Protein AF-A0A8T6IKB7-F1 (afdb_monomer_lite)

Foldseek 3Di:
DVVVCVVVVNDDDDDDDLVLLLVQQVVCCVPPVFRADSVQSRQSSVCVVCVVVDPPPDDDDGDRPDGCPVVVVVSVVVVVVVVVVVPPDDDD

Structure (mmCIF, N/CA/C/O backbone):
data_AF-A0A8T6IKB7-F1
#
_entry.id   AF-A0A8T6IKB7-F1
#
loop_
_atom_site.group_PDB
_atom_site.id
_atom_site.type_symbol
_atom_site.label_atom_id
_atom_site.label_alt_id
_atom_site.label_comp_id
_atom_site.label_asym_id
_atom_site.label_entity_id
_atom_site.label_seq_id
_atom_site.pdbx_PDB_ins_code
_atom_site.Cartn_x
_atom_site.Cartn_y
_atom_site.Cartn_z
_atom_site.occupancy
_atom_site.B_iso_or_equiv
_atom_site.auth_seq_id
_atom_site.auth_comp_id
_atom_site.auth_asym_id
_atom_site.auth_atom_id
_atom_site.pdbx_PDB_model_num
ATOM 1 N N . MET A 1 1 ? -11.128 19.140 1.956 1.00 73.06 1 MET A N 1
ATOM 2 C CA . MET A 1 1 ? -12.064 17.990 1.996 1.00 73.06 1 MET A CA 1
ATOM 3 C C . MET A 1 1 ? -11.454 16.782 2.711 1.00 73.06 1 MET A C 1
ATOM 5 O O . MET A 1 1 ? -11.989 16.406 3.741 1.00 73.06 1 MET A O 1
ATOM 9 N N . VAL A 1 2 ? -10.318 16.230 2.255 1.00 86.06 2 VAL A N 1
ATOM 10 C CA . VAL A 1 2 ? -9.637 15.091 2.921 1.00 86.06 2 VAL A CA 1
ATOM 11 C C . VAL A 1 2 ? -9.066 15.430 4.310 1.00 86.06 2 VAL A C 1
ATOM 13 O O . VAL A 1 2 ? -9.244 14.655 5.246 1.00 86.06 2 VAL A O 1
ATOM 16 N N . ALA A 1 3 ? -8.501 16.630 4.492 1.00 88.81 3 ALA A N 1
ATOM 17 C CA . ALA A 1 3 ? -8.006 17.098 5.796 1.00 88.81 3 ALA A CA 1
ATOM 18 C C . ALA A 1 3 ? -9.102 17.095 6.880 1.00 88.81 3 ALA A C 1
ATOM 20 O O . ALA A 1 3 ? -8.917 16.503 7.933 1.00 88.81 3 ALA A O 1
ATOM 21 N N . ASN A 1 4 ? -10.302 17.595 6.564 1.00 94.88 4 ASN A N 1
ATOM 22 C CA . ASN A 1 4 ? -11.440 17.576 7.489 1.00 94.88 4 ASN A CA 1
ATOM 23 C C . ASN A 1 4 ? -11.831 16.154 7.944 1.00 94.88 4 ASN A C 1
ATOM 25 O O . ASN A 1 4 ? -12.285 15.962 9.068 1.00 94.88 4 ASN A O 1
ATOM 29 N N . LEU A 1 5 ? -11.657 15.133 7.094 1.00 96.19 5 LEU A N 1
ATOM 30 C CA . LEU A 1 5 ? -11.908 13.740 7.491 1.00 96.19 5 LEU A CA 1
ATOM 31 C C . LEU A 1 5 ? -10.865 13.235 8.495 1.00 96.19 5 LEU A C 1
ATOM 33 O O . LEU A 1 5 ? -11.209 12.436 9.361 1.00 96.19 5 LEU A O 1
ATOM 37 N N . LYS A 1 6 ? -9.619 13.713 8.405 1.00 94.31 6 LYS A N 1
ATOM 38 C CA . LYS A 1 6 ? -8.586 13.455 9.415 1.00 94.31 6 LYS A CA 1
ATOM 39 C C . LYS A 1 6 ? -8.948 14.139 10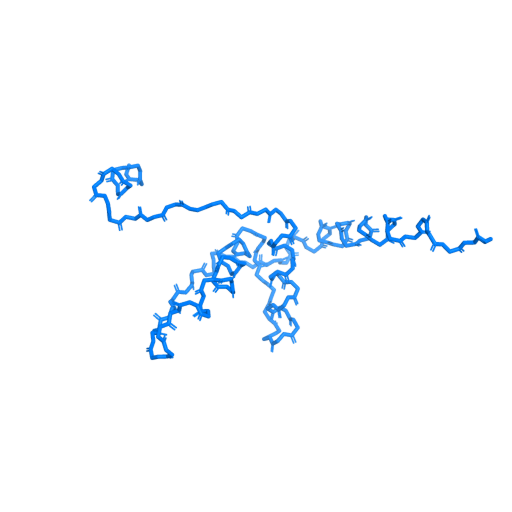.730 1.00 94.31 6 LYS A C 1
ATOM 41 O O . LYS A 1 6 ? -8.970 13.487 11.767 1.00 94.31 6 LYS A O 1
ATOM 46 N N . ASP A 1 7 ? -9.271 15.428 10.659 1.00 95.81 7 ASP A N 1
ATOM 47 C CA . ASP A 1 7 ? -9.508 16.273 11.834 1.00 95.81 7 ASP A CA 1
ATOM 48 C C . ASP A 1 7 ? -10.735 15.808 12.631 1.00 95.81 7 ASP A C 1
ATOM 50 O O . ASP A 1 7 ? -10.756 15.879 13.855 1.00 95.81 7 ASP A O 1
ATOM 54 N N . THR A 1 8 ? -11.738 15.257 11.941 1.00 97.00 8 THR A N 1
ATOM 55 C CA . THR A 1 8 ? -12.939 14.664 12.558 1.00 97.00 8 THR A CA 1
ATOM 56 C C . THR A 1 8 ? -12.774 13.192 12.959 1.00 97.00 8 THR A C 1
ATOM 58 O O . THR A 1 8 ? -13.734 12.579 13.418 1.00 97.00 8 THR A O 1
ATOM 61 N N . GLY A 1 9 ? -11.594 12.591 12.764 1.00 95.81 9 GLY A N 1
ATOM 62 C CA . GLY A 1 9 ? -11.320 11.187 13.102 1.00 95.81 9 GLY A CA 1
ATOM 63 C C . GLY A 1 9 ? -11.988 10.154 12.185 1.00 95.81 9 GLY A C 1
ATOM 64 O O . GLY A 1 9 ? -11.982 8.964 12.488 1.00 95.81 9 GLY A O 1
ATOM 65 N N . ARG A 1 10 ? -12.559 10.578 11.052 1.00 96.94 10 ARG A N 1
ATOM 66 C CA . ARG A 1 10 ? -13.276 9.708 10.103 1.00 96.94 10 ARG A CA 1
ATOM 67 C C . ARG A 1 10 ? -12.366 8.982 9.114 1.00 96.94 10 ARG A C 1
ATOM 69 O O . ARG A 1 10 ? -12.812 8.035 8.474 1.00 96.94 10 ARG A O 1
ATOM 76 N N . ALA A 1 11 ? -11.127 9.435 8.951 1.00 95.69 11 ALA A N 1
ATOM 77 C CA . ALA A 1 11 ? -10.138 8.805 8.086 1.00 95.69 11 ALA A CA 1
ATOM 78 C C . ALA A 1 11 ? -8.762 8.784 8.757 1.00 95.69 11 ALA A C 1
ATOM 80 O O . ALA A 1 11 ? -8.317 9.787 9.319 1.00 95.69 11 ALA A O 1
ATOM 81 N N . ARG A 1 12 ? -8.066 7.648 8.643 1.00 94.81 12 ARG A N 1
ATOM 82 C CA . ARG A 1 12 ? -6.664 7.504 9.040 1.00 94.81 12 ARG A CA 1
ATOM 83 C C . ARG A 1 12 ? -5.776 7.609 7.805 1.00 94.81 12 ARG A C 1
ATOM 85 O O . ARG A 1 12 ? -6.051 6.983 6.788 1.00 94.81 12 ARG A O 1
ATOM 92 N N . TYR A 1 13 ? -4.702 8.379 7.931 1.00 94.94 13 TYR A N 1
ATOM 93 C CA . TYR A 1 13 ? -3.693 8.555 6.892 1.00 94.94 13 TYR A CA 1
ATOM 94 C C . TYR A 1 13 ? -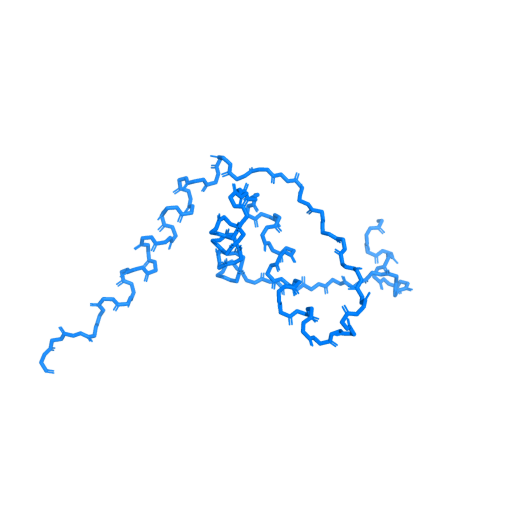2.397 7.924 7.379 1.00 94.94 13 TYR A C 1
ATOM 96 O O . TYR A 1 13 ? -1.970 8.177 8.505 1.00 94.94 13 TYR A O 1
ATOM 104 N N . VAL A 1 14 ? -1.805 7.090 6.536 1.00 95.81 14 VAL A N 1
ATOM 105 C CA . VAL A 1 14 ? -0.597 6.314 6.820 1.00 95.81 14 VAL A CA 1
ATOM 106 C C . VAL A 1 14 ? 0.415 6.550 5.711 1.00 95.81 14 VAL A C 1
ATOM 108 O O . VAL A 1 14 ? 0.037 6.878 4.587 1.00 95.81 14 VAL A O 1
ATOM 111 N N . ALA A 1 15 ? 1.692 6.400 6.043 1.00 95.88 15 ALA A N 1
ATOM 112 C CA . ALA A 1 15 ? 2.778 6.445 5.079 1.00 95.88 15 ALA A CA 1
ATOM 113 C C . ALA A 1 15 ? 3.254 5.022 4.777 1.00 95.88 15 ALA A C 1
ATOM 115 O O . ALA A 1 15 ? 3.265 4.164 5.660 1.00 95.88 15 ALA A O 1
ATOM 116 N N . VAL A 1 16 ? 3.649 4.805 3.530 1.00 97.25 16 VAL A N 1
ATOM 117 C CA . VAL A 1 16 ? 4.244 3.574 3.008 1.00 97.25 16 VAL A CA 1
ATOM 118 C C . VAL A 1 16 ? 5.443 3.996 2.171 1.00 97.25 16 VAL A C 1
ATOM 120 O O . VAL A 1 16 ? 5.370 5.025 1.500 1.00 97.25 16 VAL A O 1
ATOM 123 N N . THR A 1 17 ? 6.543 3.251 2.246 1.00 96.50 17 THR A N 1
ATOM 124 C CA . THR A 1 17 ? 7.751 3.549 1.467 1.00 96.50 17 THR A CA 1
ATOM 125 C C . THR A 1 17 ? 7.668 2.977 0.053 1.00 96.50 17 THR A C 1
ATOM 127 O O . THR A 1 17 ? 6.966 1.994 -0.194 1.00 96.50 17 THR A O 1
ATOM 130 N N . ASP A 1 18 ? 8.454 3.537 -0.867 1.00 93.38 18 ASP A N 1
ATOM 131 C CA . ASP A 1 18 ? 8.539 3.042 -2.247 1.00 93.38 18 ASP A CA 1
ATOM 132 C C . ASP A 1 18 ? 8.956 1.565 -2.304 1.00 93.38 18 ASP A C 1
ATOM 134 O O . ASP A 1 18 ? 8.407 0.791 -3.082 1.00 93.38 18 ASP A O 1
ATOM 138 N N . GLU A 1 19 ? 9.875 1.139 -1.435 1.00 93.50 19 GLU A N 1
ATOM 139 C CA . GLU A 1 19 ? 10.310 -0.259 -1.339 1.00 93.50 19 GLU A CA 1
ATOM 140 C C . GLU A 1 19 ? 9.161 -1.195 -0.936 1.00 93.50 19 GLU A C 1
ATOM 142 O O . GLU A 1 19 ? 8.956 -2.250 -1.544 1.00 93.50 19 GLU A O 1
ATOM 147 N N . GLN A 1 20 ? 8.354 -0.790 0.048 1.00 96.12 20 GLN A N 1
ATOM 148 C CA . GLN A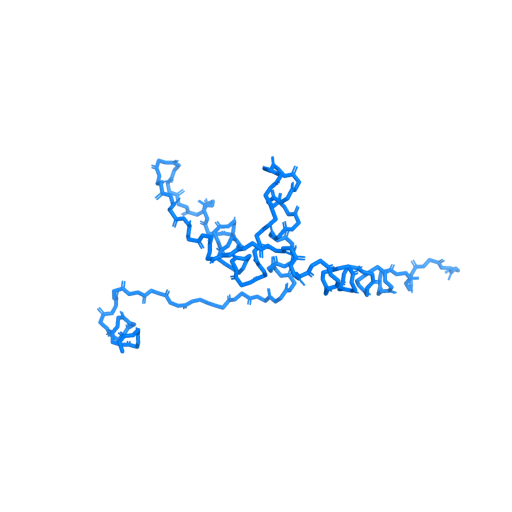 1 20 ? 7.175 -1.548 0.462 1.00 96.12 20 GLN A CA 1
ATOM 149 C C . GLN A 1 20 ? 6.142 -1.621 -0.668 1.00 96.12 20 GLN A C 1
ATOM 151 O O . GLN A 1 20 ? 5.585 -2.691 -0.928 1.00 96.12 20 GLN A O 1
ATOM 156 N N . ALA A 1 21 ? 5.915 -0.507 -1.369 1.00 95.75 21 ALA A N 1
ATOM 157 C CA . ALA A 1 21 ? 5.014 -0.457 -2.513 1.00 95.75 21 ALA A CA 1
ATOM 158 C C . ALA A 1 21 ? 5.497 -1.363 -3.660 1.00 95.75 21 ALA A C 1
ATOM 160 O O . ALA A 1 21 ? 4.696 -2.110 -4.218 1.00 95.75 21 ALA A O 1
ATOM 161 N N . LEU A 1 22 ? 6.796 -1.376 -3.972 1.00 94.62 22 LEU A N 1
ATOM 162 C CA . LEU A 1 22 ? 7.385 -2.263 -4.983 1.00 94.62 22 LEU A CA 1
ATOM 163 C C . LEU A 1 22 ? 7.239 -3.743 -4.612 1.00 94.62 22 LEU A C 1
ATOM 165 O O . LEU A 1 22 ? 6.906 -4.571 -5.465 1.00 94.62 22 LEU A O 1
ATOM 169 N N . SER A 1 23 ? 7.443 -4.082 -3.338 1.00 95.38 23 SER A N 1
ATOM 170 C CA . SER A 1 23 ? 7.235 -5.445 -2.844 1.00 95.38 23 SER A CA 1
ATOM 171 C C . SER A 1 23 ? 5.777 -5.887 -3.024 1.00 95.38 23 SER A C 1
ATOM 173 O O . SER A 1 23 ? 5.514 -6.968 -3.564 1.00 95.38 23 SER A O 1
ATOM 175 N N . ALA A 1 24 ? 4.821 -5.021 -2.669 1.00 96.88 24 ALA A N 1
ATOM 176 C CA . ALA A 1 24 ? 3.392 -5.281 -2.832 1.00 96.88 24 ALA A CA 1
ATOM 177 C C . ALA A 1 24 ? 2.957 -5.362 -4.305 1.00 96.88 24 ALA A C 1
ATOM 179 O O . ALA A 1 24 ? 2.179 -6.251 -4.654 1.00 96.88 24 ALA A O 1
ATOM 180 N N . PHE A 1 25 ? 3.497 -4.499 -5.174 1.00 95.31 25 PHE A N 1
ATOM 181 C CA . PHE A 1 25 ? 3.313 -4.575 -6.627 1.00 95.31 25 PHE A CA 1
ATOM 182 C C . PHE A 1 25 ? 3.703 -5.964 -7.143 1.00 95.31 25 PHE A C 1
ATOM 184 O O . PHE A 1 25 ? 2.921 -6.641 -7.814 1.00 95.31 25 PHE A O 1
ATOM 191 N N . GLY A 1 26 ? 4.911 -6.415 -6.787 1.00 94.00 26 GLY A N 1
ATOM 192 C CA . GLY A 1 26 ? 5.422 -7.715 -7.205 1.00 94.00 26 GLY A CA 1
ATOM 193 C C . GLY A 1 26 ? 4.601 -8.873 -6.643 1.00 94.00 26 GLY A C 1
ATOM 194 O O . GLY A 1 26 ? 4.402 -9.871 -7.333 1.00 94.00 26 GLY A O 1
ATOM 195 N N . LEU A 1 27 ? 4.108 -8.750 -5.408 1.00 96.69 27 LEU A N 1
ATOM 196 C CA . LEU A 1 27 ? 3.273 -9.771 -4.783 1.00 96.69 27 LEU A CA 1
ATOM 197 C C . LEU A 1 27 ? 1.932 -9.928 -5.506 1.00 96.69 27 LEU A C 1
ATOM 199 O O . LEU A 1 27 ? 1.583 -11.051 -5.860 1.00 96.69 27 LEU A O 1
ATOM 203 N N . LEU A 1 28 ? 1.218 -8.829 -5.770 1.00 96.56 28 LEU A N 1
ATOM 204 C CA . LEU A 1 28 ? -0.079 -8.887 -6.449 1.00 96.56 28 LEU A CA 1
ATOM 205 C C . LEU A 1 28 ? 0.055 -9.451 -7.869 1.00 96.56 28 LEU A C 1
ATOM 207 O O . LEU A 1 28 ? -0.748 -10.288 -8.275 1.00 96.56 28 LEU A O 1
ATOM 211 N N . ASN A 1 29 ? 1.108 -9.066 -8.593 1.00 94.00 29 ASN A N 1
ATOM 212 C CA . ASN A 1 29 ? 1.373 -9.607 -9.923 1.00 94.00 29 ASN A CA 1
ATOM 213 C C . ASN A 1 29 ? 1.635 -11.125 -9.879 1.00 94.00 29 ASN A C 1
ATOM 215 O O . ASN A 1 29 ? 1.065 -11.877 -10.662 1.00 94.00 29 ASN A O 1
ATOM 219 N N . ARG A 1 30 ? 2.441 -11.607 -8.921 1.00 95.69 30 ARG A N 1
ATOM 220 C CA . ARG A 1 30 ? 2.741 -13.045 -8.794 1.00 95.69 30 ARG A CA 1
ATOM 221 C C . ARG A 1 30 ? 1.543 -13.888 -8.368 1.00 95.69 30 ARG A C 1
ATOM 223 O O . ARG A 1 30 ? 1.452 -15.033 -8.797 1.00 95.69 30 ARG A O 1
ATOM 230 N N . LEU A 1 31 ? 0.692 -13.364 -7.488 1.00 97.62 31 LEU A N 1
ATOM 231 C CA . LEU A 1 31 ? -0.421 -14.128 -6.923 1.00 97.62 31 LEU A CA 1
ATOM 232 C C . LEU A 1 31 ? -1.678 -14.065 -7.792 1.00 97.62 31 LEU A C 1
ATOM 234 O O . LEU A 1 31 ? -2.313 -15.090 -8.005 1.00 97.62 31 LEU A O 1
ATOM 238 N N . GLU A 1 32 ? -2.005 -12.886 -8.322 1.00 96.75 32 GLU A N 1
ATOM 239 C CA . GLU A 1 32 ? -3.289 -12.628 -8.988 1.00 96.75 32 GLU A CA 1
ATOM 240 C C . GLU A 1 32 ? -3.139 -12.292 -10.481 1.00 96.75 32 GLU A C 1
ATOM 242 O O . GLU A 1 32 ? -4.132 -12.147 -11.189 1.00 96.75 32 GLU A O 1
ATOM 247 N N . GLY A 1 33 ? -1.910 -12.120 -10.984 1.00 95.00 33 GLY A N 1
ATOM 248 C CA . GLY A 1 33 ? -1.662 -11.717 -12.375 1.00 95.00 33 GLY A CA 1
ATOM 249 C C . GLY A 1 33 ? -2.103 -10.284 -12.697 1.00 95.00 33 GLY A C 1
ATOM 250 O O . GLY A 1 33 ? -2.244 -9.922 -13.865 1.00 95.00 33 GLY A O 1
ATOM 251 N N . ILE A 1 34 ? -2.343 -9.461 -11.672 1.00 94.94 34 ILE A N 1
ATOM 252 C CA . ILE A 1 34 ? -2.759 -8.064 -11.816 1.00 94.94 34 ILE A CA 1
ATOM 253 C C . ILE A 1 34 ? -1.531 -7.169 -11.655 1.00 94.94 34 ILE A C 1
ATOM 255 O O . ILE A 1 34 ? -0.811 -7.265 -10.664 1.00 94.94 34 ILE A O 1
ATOM 259 N N . MET A 1 35 ? -1.320 -6.258 -12.606 1.00 93.12 35 MET A N 1
ATOM 260 C CA . MET A 1 35 ? -0.298 -5.211 -12.519 1.00 93.12 35 MET A CA 1
ATOM 261 C C . MET A 1 35 ? -0.932 -3.904 -12.019 1.00 93.12 35 MET A C 1
ATOM 263 O O . MET A 1 35 ? -1.508 -3.162 -12.824 1.00 93.12 35 MET A O 1
ATOM 267 N N . PRO A 1 36 ? -0.877 -3.606 -10.708 1.00 95.56 36 PRO A N 1
ATOM 268 C CA . PRO A 1 36 ? -1.425 -2.363 -10.170 1.00 95.56 36 PRO A CA 1
ATOM 269 C C . PRO A 1 36 ? -0.546 -1.167 -10.555 1.00 95.56 36 PRO A C 1
ATOM 271 O O . PRO A 1 36 ? 0.647 -1.326 -10.792 1.00 95.56 36 PRO A O 1
ATOM 274 N N . ALA A 1 37 ? -1.101 0.045 -10.564 1.00 95.38 37 ALA A N 1
ATOM 275 C CA . ALA A 1 37 ? -0.264 1.247 -10.567 1.00 95.38 37 ALA A CA 1
ATOM 276 C C . ALA A 1 37 ? 0.637 1.289 -9.315 1.00 95.38 37 ALA A C 1
ATOM 278 O O . ALA A 1 37 ? 0.266 0.758 -8.255 1.00 95.38 37 ALA A O 1
ATOM 279 N N . LEU A 1 38 ? 1.795 1.947 -9.387 1.00 93.50 38 LEU A N 1
ATOM 280 C CA . LEU A 1 38 ? 2.662 2.105 -8.209 1.00 93.50 38 LEU A CA 1
ATOM 281 C C . LEU A 1 38 ? 1.965 2.865 -7.068 1.00 93.50 38 LEU A C 1
ATOM 283 O O . LEU A 1 38 ? 2.118 2.511 -5.896 1.00 93.50 38 LEU A O 1
ATOM 287 N N . GLU A 1 39 ? 1.100 3.826 -7.385 1.00 95.19 39 GLU A N 1
ATOM 288 C CA . GLU A 1 39 ? 0.283 4.540 -6.401 1.00 95.19 39 GLU A CA 1
ATOM 289 C C . GLU A 1 39 ? -0.748 3.613 -5.740 1.00 95.19 39 GLU A C 1
ATOM 291 O O . GLU A 1 39 ? -0.962 3.682 -4.531 1.00 95.19 39 GLU A O 1
ATOM 296 N N . SER A 1 40 ? -1.356 2.695 -6.502 1.00 96.44 40 SER A N 1
ATOM 297 C CA . SER A 1 40 ? -2.254 1.665 -5.946 1.00 96.44 40 SER A CA 1
ATOM 298 C C . SER A 1 40 ? -1.501 0.678 -5.049 1.00 96.44 40 SER A C 1
ATOM 300 O O . SER A 1 40 ? -2.038 0.194 -4.051 1.00 96.44 40 SER A O 1
ATOM 302 N N . SER A 1 41 ? -0.235 0.410 -5.367 1.00 96.94 41 SER A N 1
ATOM 303 C CA . SER A 1 41 ? 0.610 -0.524 -4.618 1.00 96.94 41 SER A CA 1
ATOM 304 C C . SER A 1 41 ? 0.929 -0.038 -3.203 1.00 96.94 41 SER A C 1
ATOM 306 O O . SER A 1 41 ? 1.118 -0.859 -2.308 1.00 96.94 41 SER A O 1
ATOM 308 N N . HIS A 1 42 ? 0.876 1.275 -2.956 1.00 97.56 42 HIS A N 1
ATOM 309 C CA . HIS A 1 42 ? 0.981 1.828 -1.605 1.00 97.56 42 HIS A CA 1
ATOM 310 C C . HIS A 1 42 ? -0.171 1.364 -0.701 1.00 97.56 42 HIS A C 1
ATOM 312 O O . HIS A 1 42 ? 0.053 0.983 0.447 1.00 97.56 42 HIS A O 1
ATOM 318 N N . ALA A 1 43 ? -1.404 1.342 -1.218 1.00 97.75 43 ALA A N 1
ATOM 319 C CA . ALA A 1 43 ? -2.554 0.858 -0.457 1.00 97.75 43 ALA A CA 1
ATOM 320 C C . ALA A 1 43 ? -2.431 -0.643 -0.151 1.00 97.75 43 ALA A C 1
ATOM 322 O O . ALA A 1 43 ? -2.703 -1.069 0.971 1.00 97.75 43 ALA A O 1
ATOM 323 N N . LEU A 1 44 ? -1.969 -1.436 -1.124 1.00 97.69 44 LEU A N 1
ATOM 324 C CA . LEU A 1 44 ? -1.758 -2.876 -0.956 1.00 97.69 44 LEU A CA 1
ATOM 325 C C . LEU A 1 44 ? -0.684 -3.181 0.085 1.00 97.69 44 LEU A C 1
ATOM 327 O O . LEU A 1 44 ? -0.913 -4.007 0.961 1.00 97.69 44 LEU A O 1
ATOM 331 N N . ALA A 1 45 ? 0.457 -2.496 0.024 1.00 98.06 45 ALA A N 1
ATOM 332 C CA . ALA A 1 45 ? 1.541 -2.670 0.984 1.00 98.06 45 ALA A CA 1
ATOM 333 C C . ALA A 1 45 ? 1.074 -2.430 2.423 1.00 98.06 45 ALA A C 1
ATOM 335 O O . ALA A 1 45 ? 1.381 -3.219 3.317 1.00 98.06 45 ALA A O 1
ATOM 336 N N . TRP A 1 46 ? 0.270 -1.384 2.637 1.00 98.00 46 TRP A N 1
ATOM 337 C CA . TRP A 1 46 ? -0.315 -1.131 3.945 1.00 98.00 46 TRP A CA 1
ATOM 338 C C . TRP A 1 46 ? -1.288 -2.240 4.372 1.00 98.00 46 TRP A C 1
ATOM 340 O O . TRP A 1 46 ? -1.193 -2.737 5.493 1.00 98.00 46 TRP A O 1
ATOM 350 N N . VAL A 1 47 ? -2.187 -2.675 3.483 1.00 97.06 47 VAL A N 1
ATOM 351 C CA . VAL A 1 47 ? -3.160 -3.739 3.787 1.00 97.06 47 VAL A CA 1
ATOM 352 C C . VAL A 1 47 ? -2.478 -5.070 4.093 1.00 97.06 47 VAL A C 1
ATOM 354 O O . VAL A 1 47 ? -2.893 -5.747 5.026 1.00 97.06 47 VAL A O 1
ATOM 357 N N . ILE A 1 48 ? -1.422 -5.439 3.366 1.00 96.69 48 ILE A N 1
ATOM 358 C CA . ILE A 1 48 ? -0.662 -6.676 3.605 1.00 96.69 48 ILE A CA 1
ATOM 359 C C . ILE A 1 48 ? -0.063 -6.687 5.019 1.00 96.69 48 ILE A C 1
ATOM 361 O O . ILE A 1 48 ? -0.055 -7.730 5.671 1.00 96.69 48 ILE A O 1
ATOM 365 N N . ALA A 1 49 ? 0.404 -5.535 5.505 1.00 96.31 49 ALA A N 1
ATOM 366 C CA . ALA A 1 49 ? 0.942 -5.402 6.855 1.00 96.31 49 ALA A CA 1
ATOM 367 C C . ALA A 1 49 ? -0.154 -5.330 7.937 1.00 96.31 49 ALA A C 1
ATOM 369 O O . ALA A 1 49 ? 0.030 -5.858 9.031 1.00 96.31 49 ALA A O 1
ATOM 370 N N . GLU A 1 50 ? -1.286 -4.682 7.648 1.00 95.94 50 GLU A N 1
ATOM 371 C CA . GLU A 1 50 ? -2.364 -4.449 8.619 1.00 95.94 50 GLU A CA 1
ATOM 372 C C . GLU A 1 50 ? -3.320 -5.645 8.759 1.00 95.94 50 GLU A C 1
ATOM 374 O O . GLU A 1 50 ? -3.783 -5.931 9.861 1.00 95.94 50 GLU A O 1
ATOM 379 N N . ALA A 1 51 ? -3.646 -6.339 7.665 1.00 96.56 51 ALA A N 1
ATOM 380 C CA . ALA A 1 51 ? -4.665 -7.390 7.644 1.00 96.56 51 ALA A CA 1
ATOM 381 C C . ALA A 1 51 ? -4.444 -8.509 8.685 1.00 96.56 51 ALA A C 1
ATOM 383 O O . ALA A 1 51 ? -5.428 -8.907 9.307 1.00 96.56 51 ALA A O 1
ATOM 384 N N . PRO A 1 52 ? -3.206 -8.978 8.966 1.00 96.56 52 PRO A N 1
ATOM 385 C CA . PRO A 1 52 ? -2.961 -9.978 10.011 1.00 96.56 52 PRO A CA 1
ATOM 386 C C . PRO A 1 52 ? -3.331 -9.526 11.432 1.00 96.56 52 PRO A C 1
ATOM 388 O O . PRO A 1 52 ? -3.531 -10.366 12.305 1.00 96.56 52 PRO A O 1
ATOM 391 N N . CYS A 1 53 ? -3.423 -8.216 11.676 1.00 96.06 53 CYS A N 1
ATOM 392 C CA . CYS A 1 53 ? -3.784 -7.639 12.972 1.00 96.06 53 CYS A CA 1
ATOM 393 C C . CYS A 1 53 ? -5.304 -7.498 13.167 1.00 96.06 53 CYS A C 1
ATOM 395 O O . CYS A 1 53 ? -5.740 -6.979 14.197 1.00 96.06 53 CYS A O 1
ATOM 397 N N . ARG A 1 54 ? -6.116 -7.904 12.184 1.00 95.00 54 ARG A N 1
ATOM 398 C CA . ARG A 1 54 ? -7.581 -7.791 12.206 1.00 95.00 54 ARG A CA 1
ATOM 399 C C . ARG A 1 54 ? -8.239 -9.159 12.424 1.00 95.00 54 ARG A C 1
ATOM 401 O O . ARG A 1 54 ? -7.605 -10.185 12.167 1.00 95.00 54 ARG A O 1
ATOM 408 N N . PRO A 1 55 ? -9.506 -9.202 12.879 1.00 97.12 55 PRO A N 1
ATOM 409 C CA . PRO A 1 55 ? -10.288 -10.434 12.887 1.00 97.12 55 PRO A CA 1
ATOM 410 C C . PRO A 1 55 ? -10.335 -11.070 11.495 1.00 97.12 55 PRO A C 1
ATOM 412 O O . PRO A 1 55 ? -10.333 -10.376 10.479 1.00 97.12 55 PRO A O 1
ATOM 415 N N . ARG A 1 56 ? -10.385 -12.401 11.432 1.00 94.06 56 ARG A N 1
ATOM 416 C CA . ARG A 1 56 ? -10.317 -13.138 10.159 1.00 94.06 56 ARG A CA 1
ATOM 417 C C . ARG A 1 56 ? -11.555 -12.907 9.284 1.00 94.06 56 ARG A C 1
ATOM 419 O O . ARG A 1 56 ? -11.495 -13.091 8.073 1.00 94.06 56 ARG A O 1
ATOM 426 N N . GLU A 1 57 ? -12.666 -12.541 9.906 1.00 96.31 57 GLU A N 1
ATOM 427 C CA . GLU A 1 57 ? -13.947 -12.223 9.287 1.00 96.31 57 GLU A CA 1
ATOM 428 C C . GLU A 1 57 ? -14.035 -10.798 8.715 1.00 96.31 57 GLU A C 1
ATOM 430 O O . GLU A 1 57 ? -14.980 -10.507 7.978 1.00 96.31 57 GLU A O 1
ATOM 435 N N . ASP A 1 58 ? -13.072 -9.915 9.016 1.00 96.44 58 ASP A N 1
ATOM 436 C CA . ASP A 1 58 ? -13.054 -8.558 8.466 1.00 96.44 58 ASP A CA 1
ATOM 437 C C . ASP A 1 58 ? -12.868 -8.598 6.939 1.00 96.44 58 ASP A C 1
ATOM 439 O O . ASP A 1 58 ? -11.935 -9.206 6.411 1.00 96.44 58 ASP A O 1
ATOM 443 N N . VAL A 1 59 ? -13.721 -7.866 6.217 1.00 96.50 59 VAL A N 1
ATOM 444 C CA . VAL A 1 59 ? -13.587 -7.660 4.769 1.00 96.50 59 VAL A CA 1
ATOM 445 C C . VAL A 1 59 ? -12.923 -6.311 4.508 1.00 96.50 59 VAL A C 1
ATOM 447 O O . VAL A 1 59 ? -13.438 -5.264 4.902 1.00 96.50 59 VAL A O 1
ATOM 450 N N . ILE A 1 60 ? -11.792 -6.325 3.801 1.00 96.44 60 ILE A N 1
ATOM 451 C CA . ILE A 1 60 ? -11.061 -5.116 3.401 1.00 96.44 60 ILE A CA 1
ATOM 452 C C . ILE A 1 60 ? -11.329 -4.839 1.923 1.00 96.44 60 ILE A C 1
ATOM 454 O O . ILE A 1 60 ? -11.070 -5.682 1.067 1.00 96.44 60 ILE A O 1
ATOM 458 N N . VAL A 1 61 ? -11.809 -3.634 1.615 1.00 97.44 61 VAL A N 1
ATOM 459 C CA . VAL A 1 61 ? -11.977 -3.160 0.236 1.00 97.44 61 VAL A CA 1
ATOM 460 C C . VAL A 1 61 ? -10.812 -2.245 -0.118 1.00 97.44 61 VAL A C 1
ATOM 462 O O . VAL A 1 61 ? -10.569 -1.252 0.567 1.00 97.44 61 VAL A O 1
ATOM 465 N N . VAL A 1 62 ? -10.110 -2.566 -1.204 1.00 97.19 62 VAL A N 1
ATOM 466 C CA . VAL A 1 62 ? -8.974 -1.781 -1.700 1.00 97.19 62 VAL A CA 1
ATOM 467 C C . VAL A 1 62 ? -9.338 -1.139 -3.031 1.00 97.19 62 VAL A C 1
ATOM 469 O O . VAL A 1 62 ? -9.811 -1.810 -3.945 1.00 97.19 62 VAL A O 1
ATOM 472 N N . ASN A 1 63 ? -9.096 0.166 -3.151 1.00 97.19 63 ASN A N 1
ATOM 473 C CA . ASN A 1 63 ? -9.248 0.871 -4.418 1.00 97.19 63 ASN A CA 1
ATOM 474 C C . ASN A 1 63 ? -7.971 0.727 -5.261 1.00 97.19 63 ASN A C 1
ATOM 476 O O . ASN A 1 63 ? -6.957 1.356 -4.955 1.00 97.19 63 ASN A O 1
ATOM 480 N N . LEU A 1 64 ? -8.032 -0.071 -6.329 1.00 96.69 64 LEU A N 1
ATOM 481 C CA . LEU A 1 64 ? -7.003 -0.116 -7.369 1.00 96.69 64 LEU A CA 1
ATOM 482 C C . LEU A 1 64 ? -7.253 1.029 -8.354 1.00 96.69 64 LEU A C 1
ATOM 484 O O . LEU A 1 64 ? -7.958 0.881 -9.350 1.00 96.69 64 LEU A O 1
ATOM 488 N N . SER A 1 65 ? -6.703 2.198 -8.032 1.00 95.81 65 SER A N 1
ATOM 489 C CA . SER A 1 65 ? -6.938 3.453 -8.752 1.00 95.81 65 SER A CA 1
ATOM 490 C C . SER A 1 65 ? -6.459 3.448 -10.206 1.00 95.81 65 SER A C 1
ATOM 492 O O . SER A 1 65 ? -6.911 4.280 -10.993 1.00 95.81 65 SER A O 1
ATOM 494 N N . GLY A 1 66 ? -5.558 2.537 -10.580 1.00 93.94 66 GLY A N 1
ATOM 495 C CA . GLY A 1 66 ? -5.027 2.457 -11.934 1.00 93.94 66 GLY A CA 1
ATOM 496 C C . GLY A 1 66 ? -4.246 1.178 -12.221 1.00 93.94 66 GLY A C 1
ATOM 497 O O . GLY A 1 66 ? -4.029 0.334 -11.350 1.00 93.94 66 GLY A O 1
ATOM 498 N N . ARG A 1 67 ? -3.815 1.063 -13.479 1.00 92.25 67 ARG A N 1
ATOM 499 C CA . ARG A 1 67 ? -3.043 -0.061 -14.025 1.00 92.25 67 ARG A CA 1
ATOM 500 C C . ARG A 1 67 ? -1.574 0.311 -14.217 1.00 92.25 67 ARG A C 1
ATOM 502 O O . ARG A 1 67 ? -1.282 1.440 -14.609 1.00 92.25 67 ARG A O 1
ATOM 509 N N . GLY A 1 68 ? -0.687 -0.654 -13.990 1.00 87.75 68 GLY A N 1
ATOM 510 C CA . GLY A 1 68 ? 0.767 -0.475 -13.982 1.00 87.75 68 GLY A CA 1
ATOM 511 C C . GLY A 1 68 ? 1.459 -0.536 -15.347 1.00 87.75 68 GLY A C 1
ATOM 512 O O . GLY A 1 68 ? 2.684 -0.549 -15.391 1.00 87.75 68 GLY A O 1
ATOM 513 N N . ASP A 1 69 ? 0.731 -0.570 -16.472 1.00 86.19 69 ASP A N 1
ATOM 514 C CA . ASP A 1 69 ? 1.331 -0.716 -17.814 1.00 86.19 69 ASP A CA 1
ATOM 515 C C . ASP A 1 69 ? 2.391 0.352 -18.123 1.00 86.19 69 ASP A C 1
ATOM 517 O O . ASP A 1 69 ? 3.390 0.085 -18.789 1.00 86.19 69 ASP A O 1
ATOM 521 N N . LYS A 1 70 ? 2.178 1.578 -17.633 1.00 81.69 70 LYS A N 1
ATOM 522 C CA . LYS A 1 70 ? 3.106 2.702 -17.830 1.00 81.69 70 LYS A CA 1
ATOM 523 C C . LYS A 1 70 ? 4.307 2.657 -16.887 1.00 81.69 70 LYS A C 1
ATOM 525 O O . LYS A 1 70 ? 5.323 3.280 -17.184 1.00 81.69 70 LYS A O 1
ATOM 530 N N . ASP A 1 71 ? 4.200 1.905 -15.797 1.00 79.50 71 ASP A N 1
ATOM 531 C CA . ASP A 1 71 ? 5.188 1.876 -14.720 1.00 79.50 71 ASP A CA 1
ATOM 532 C C . ASP A 1 71 ? 6.252 0.797 -14.945 1.00 79.50 71 ASP A C 1
ATOM 534 O O . ASP A 1 71 ? 7.297 0.815 -14.297 1.00 79.50 71 ASP A O 1
ATOM 538 N N . VAL A 1 72 ? 6.043 -0.108 -15.910 1.00 81.50 72 VAL A N 1
ATOM 539 C CA . VAL A 1 72 ? 6.953 -1.224 -16.220 1.00 81.50 72 VAL A CA 1
ATOM 540 C C . VAL A 1 72 ? 8.417 -0.781 -16.392 1.00 81.50 72 VAL A C 1
ATOM 542 O O . VAL A 1 72 ? 9.281 -1.400 -15.769 1.00 81.50 72 VAL A O 1
ATOM 545 N N . PRO A 1 73 ? 8.754 0.285 -17.153 1.00 84.62 73 PRO A N 1
ATOM 546 C CA . PRO A 1 73 ? 10.149 0.705 -17.297 1.00 84.62 73 PRO A CA 1
ATOM 547 C C . PRO A 1 73 ? 10.768 1.203 -15.986 1.00 84.62 73 PRO A C 1
ATOM 549 O O . PRO A 1 73 ? 11.963 1.024 -15.762 1.00 84.62 73 PRO A O 1
ATOM 552 N N . VAL A 1 74 ? 9.969 1.843 -15.129 1.00 83.06 74 VAL A N 1
ATOM 553 C CA . VAL A 1 74 ? 10.414 2.363 -13.830 1.00 83.06 74 VAL A CA 1
ATOM 554 C C . VAL A 1 74 ? 10.639 1.206 -12.863 1.00 83.06 74 VAL A C 1
ATOM 556 O O . VAL A 1 74 ? 11.707 1.112 -12.265 1.00 83.06 74 VAL A O 1
ATOM 559 N N . VAL A 1 75 ? 9.683 0.280 -12.778 1.00 83.56 75 VAL A N 1
ATOM 560 C CA . VAL A 1 75 ? 9.785 -0.917 -11.936 1.00 83.56 75 VAL A CA 1
ATOM 561 C C . VAL A 1 75 ? 10.985 -1.768 -12.338 1.00 83.56 75 VAL A C 1
ATOM 563 O O . VAL A 1 75 ? 11.752 -2.167 -11.467 1.00 83.56 75 VAL A O 1
ATOM 566 N N . ALA A 1 76 ? 11.202 -1.995 -13.637 1.00 84.44 76 ALA A N 1
ATOM 567 C CA . ALA A 1 76 ? 12.360 -2.745 -14.120 1.00 84.44 76 ALA A CA 1
ATOM 568 C C . ALA A 1 76 ? 13.681 -2.123 -13.636 1.00 84.44 76 ALA A C 1
ATOM 570 O O . ALA A 1 76 ? 14.516 -2.816 -13.062 1.00 84.44 76 ALA A O 1
ATOM 571 N N . ARG A 1 77 ? 13.830 -0.797 -13.765 1.00 85.25 77 ARG A N 1
ATOM 572 C CA . ARG A 1 77 ? 15.019 -0.075 -13.279 1.00 85.25 77 ARG A CA 1
ATOM 573 C C . ARG A 1 77 ? 15.203 -0.188 -11.768 1.00 85.25 77 ARG A C 1
ATOM 575 O O . ARG A 1 77 ? 16.330 -0.347 -11.314 1.00 85.25 77 ARG A O 1
ATOM 582 N N . LEU A 1 78 ? 14.123 -0.088 -10.995 1.00 82.12 78 LEU A N 1
ATOM 583 C CA . LEU A 1 78 ? 14.176 -0.164 -9.532 1.00 82.12 78 LEU A CA 1
ATOM 584 C C . LEU A 1 78 ? 14.552 -1.573 -9.055 1.00 82.12 78 LEU A C 1
ATOM 586 O O . LEU 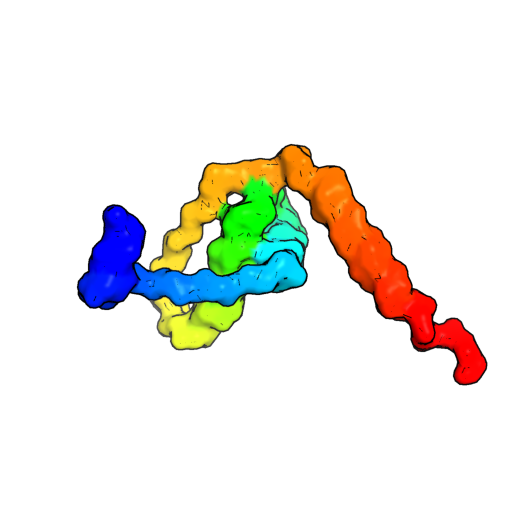A 1 78 ? 15.361 -1.715 -8.140 1.00 82.12 78 LEU A O 1
ATOM 590 N N . LEU A 1 79 ? 14.037 -2.610 -9.720 1.00 78.62 79 LEU A N 1
ATOM 591 C CA . LEU A 1 79 ? 14.413 -3.997 -9.447 1.00 78.62 79 LEU A CA 1
ATOM 592 C C . LEU A 1 79 ? 15.878 -4.270 -9.815 1.00 78.62 79 LEU A C 1
ATOM 594 O O . LEU A 1 79 ? 16.593 -4.897 -9.039 1.00 78.62 79 LEU A O 1
ATOM 598 N N . ASP A 1 80 ? 16.351 -3.768 -10.956 1.00 79.69 80 ASP A N 1
ATOM 599 C CA . ASP A 1 80 ? 17.748 -3.932 -11.375 1.00 79.69 80 ASP A CA 1
ATOM 600 C C . ASP A 1 80 ? 18.729 -3.148 -10.488 1.00 79.69 80 ASP A C 1
ATOM 602 O O . ASP A 1 80 ? 19.857 -3.593 -10.266 1.00 79.69 80 ASP A O 1
ATOM 606 N N . ALA A 1 81 ? 18.315 -1.998 -9.951 1.00 71.62 81 ALA A N 1
ATOM 607 C CA . ALA A 1 81 ? 19.101 -1.235 -8.985 1.00 71.62 81 ALA A CA 1
ATOM 608 C C . ALA A 1 81 ? 19.236 -1.980 -7.645 1.00 71.62 81 ALA A C 1
ATOM 610 O O . ALA A 1 81 ? 20.342 -2.070 -7.114 1.00 71.62 81 ALA A O 1
ATOM 611 N N . GLY A 1 82 ? 18.152 -2.583 -7.141 1.00 62.06 82 GLY A N 1
ATOM 612 C CA . GLY A 1 82 ? 18.187 -3.402 -5.921 1.00 62.06 82 GLY A CA 1
ATOM 613 C C . GLY A 1 82 ? 19.057 -4.659 -6.056 1.00 62.06 82 GLY A C 1
ATOM 614 O O . GLY A 1 82 ? 19.721 -5.074 -5.113 1.00 62.06 82 GLY A O 1
ATOM 615 N N . ARG A 1 83 ? 19.158 -5.238 -7.259 1.00 60.75 83 ARG A N 1
ATOM 616 C CA . ARG A 1 83 ? 20.046 -6.391 -7.509 1.00 60.75 83 ARG A CA 1
ATOM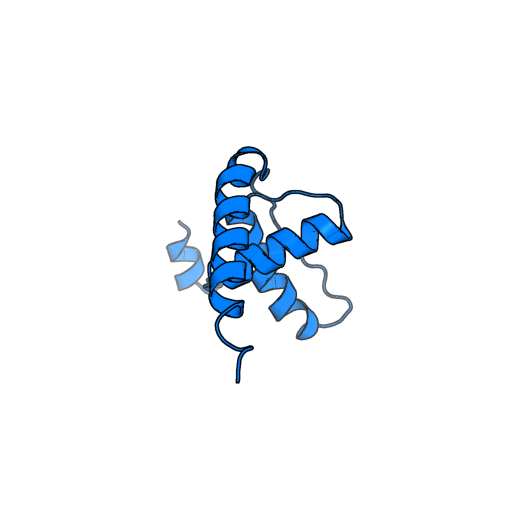 617 C C . ARG A 1 83 ? 21.532 -6.027 -7.524 1.00 60.75 83 ARG A C 1
ATOM 619 O O . ARG A 1 83 ? 22.365 -6.905 -7.320 1.00 60.75 83 ARG A O 1
ATOM 626 N N . GLN A 1 84 ? 21.876 -4.764 -7.773 1.00 54.41 84 GLN A N 1
AT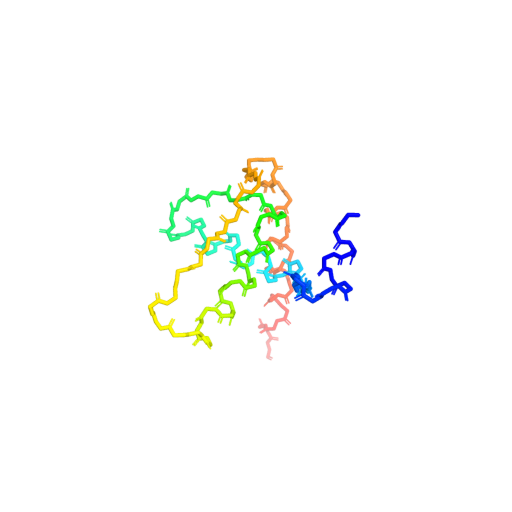OM 627 C CA . GLN A 1 84 ? 23.266 -4.295 -7.760 1.00 54.41 84 GLN A CA 1
ATOM 628 C C . GLN A 1 84 ? 23.770 -4.002 -6.342 1.00 54.41 84 GLN A C 1
ATOM 630 O O . GLN A 1 84 ? 24.962 -4.157 -6.088 1.00 54.41 84 GLN A O 1
ATOM 635 N N . THR A 1 85 ? 22.888 -3.639 -5.406 1.00 52.22 85 THR A N 1
ATOM 636 C CA . THR A 1 85 ? 23.263 -3.425 -3.998 1.00 52.22 85 THR A CA 1
ATOM 637 C C . THR A 1 85 ? 23.534 -4.732 -3.252 1.00 52.22 85 THR A C 1
ATOM 639 O O . THR A 1 85 ? 24.410 -4.765 -2.391 1.00 52.22 85 THR A O 1
ATOM 642 N N . ASP A 1 86 ? 22.879 -5.827 -3.644 1.00 50.88 86 ASP A N 1
ATOM 643 C CA . ASP A 1 86 ? 23.046 -7.146 -3.012 1.00 50.88 86 ASP A CA 1
ATOM 644 C C . ASP A 1 86 ? 24.265 -7.936 -3.544 1.00 50.88 86 ASP A C 1
ATOM 646 O O . ASP A 1 86 ? 24.605 -9.000 -3.030 1.00 50.88 86 ASP A O 1
ATOM 650 N N . GLY A 1 87 ? 24.959 -7.416 -4.565 1.00 47.19 87 GLY A N 1
ATOM 651 C CA . GLY A 1 87 ? 26.119 -8.052 -5.209 1.00 47.19 87 GLY A CA 1
ATOM 652 C C . GLY A 1 87 ? 27.488 -7.730 -4.591 1.00 47.19 87 GLY A C 1
ATOM 653 O O . GLY A 1 87 ? 28.508 -8.148 -5.135 1.00 47.19 87 GLY A O 1
ATOM 654 N N . GLY A 1 88 ? 27.542 -6.983 -3.482 1.00 44.84 88 GLY A N 1
ATOM 655 C CA . GLY A 1 88 ? 28.785 -6.482 -2.872 1.00 44.84 88 GLY A CA 1
ATOM 656 C C . GLY A 1 88 ? 29.425 -7.358 -1.786 1.00 44.84 88 GLY A C 1
ATOM 657 O O . GLY A 1 88 ? 30.270 -6.861 -1.047 1.00 44.84 88 GLY A O 1
ATOM 658 N N . GLY A 1 89 ? 29.033 -8.629 -1.644 1.00 46.03 89 GLY A N 1
ATOM 659 C CA . GLY A 1 89 ? 29.461 -9.473 -0.521 1.00 46.03 89 GLY A CA 1
ATOM 660 C C . GLY A 1 89 ? 29.655 -10.946 -0.865 1.00 46.03 89 GLY A C 1
ATOM 661 O O . GLY A 1 89 ? 29.062 -11.798 -0.215 1.00 46.03 89 GLY A O 1
ATOM 662 N N . ALA A 1 90 ? 30.471 -11.258 -1.874 1.00 49.62 90 ALA A N 1
ATOM 663 C CA . ALA A 1 90 ? 31.018 -12.606 -2.056 1.00 49.62 90 ALA A CA 1
ATOM 664 C C . ALA A 1 90 ? 32.330 -12.582 -2.862 1.00 49.62 90 ALA A C 1
ATOM 666 O O . ALA A 1 90 ? 32.351 -12.930 -4.040 1.00 49.62 90 ALA A O 1
ATOM 667 N N . SER A 1 91 ? 33.436 -12.192 -2.222 1.00 41.09 91 SER A N 1
ATOM 668 C CA . SER A 1 91 ? 34.778 -12.669 -2.589 1.00 41.09 91 SER A CA 1
ATOM 669 C C . SER A 1 91 ? 35.786 -12.410 -1.462 1.00 41.09 91 SER A C 1
ATOM 671 O O . SER A 1 91 ? 35.933 -11.255 -1.060 1.00 41.09 91 SER A O 1
ATOM 673 N N . ALA A 1 92 ? 36.520 -13.470 -1.098 1.00 38.31 92 ALA A N 1
ATOM 674 C CA . ALA A 1 92 ? 37.612 -13.595 -0.117 1.00 38.31 92 ALA A CA 1
ATOM 675 C C . ALA A 1 92 ? 37.201 -13.913 1.330 1.00 38.31 92 ALA A C 1
ATOM 677 O O . ALA A 1 92 ? 36.625 -13.042 2.014 1.00 38.31 92 ALA A O 1
#

Radius of gyration: 16.5 Å; chains: 1; bounding box: 52×32×31 Å

Sequence (92 aa):
MVANLKDTGRARYVAVTDEQALSAFGLLNRLEGIMPALESSHALAWVIAEAPCRPREDVIVVNLSGRGDKDVPVVARLLDAGRQTDGGGASA

Secondary structure (DSSP, 8-state):
-HHHHHHTTS-------HHHHHHHHHHHHHHH---B-HHHHHHHHHHHHHGGGS-TTPPPP-----BGGGTHHHHHHHHHHHHHHTTSS---

pLDDT: mean 87.84, std 15.34, range [38.31, 98.06]